Protein AF-A0A7X7WUU0-F1 (afdb_monomer_lite)

Secondary structure (DSSP, 8-state):
-------------------HHHHHHHHHHHTHHHHHHHHHHHHHHHHHHHHHHHH-PPPPHHHHHHHHHHHHHHHTTHHHHHHHHHHHHHHHHHHHHHHHHHHHHHHHTT---------

Foldseek 3Di:
DDDPDDDDDDDDPPDPPDPCVVVVVVVCVVCVVVVVVVVVVVVLLVVLVVCCVPPVDDDDPVSVVVNVVVVVVVVVCVVVVVVVCVVVVVVVVVVVVVVVVVVVVVVVVVDDDDPPPDD

Sequence (119 aa):
MNTSHSSSHRSAISGRRIPCERVVRRLFEQNRELIRREASEVKGLMALLMKHRNSGILWTPEEKAELRFHLREIARVVPVLLIFLLPFGSVFLPVLAVVVDRRAKTRSLQSSPQEISGA

Radius of gyration: 30.41 Å; chains: 1; bounding box: 57×59×94 Å

pLDDT: mean 75.54, std 13.65, range [41.91, 92.94]

Structure (mmCIF, N/CA/C/O backbone):
data_AF-A0A7X7WUU0-F1
#
_entry.id   AF-A0A7X7WUU0-F1
#
loop_
_atom_site.group_PDB
_atom_site.id
_atom_site.type_symbol
_atom_site.label_atom_id
_atom_site.label_alt_id
_atom_site.label_comp_id
_atom_site.label_asym_id
_atom_site.label_entity_id
_atom_site.label_seq_id
_atom_site.pdbx_PDB_ins_code
_atom_site.Cartn_x
_atom_site.Cartn_y
_atom_site.Cartn_z
_atom_site.occupancy
_atom_site.B_iso_or_equiv
_atom_site.auth_seq_id
_atom_site.auth_comp_id
_atom_site.auth_asym_id
_atom_site.auth_atom_id
_atom_site.pdbx_PDB_model_num
ATOM 1 N N . MET A 1 1 ? 27.130 -6.173 -73.421 1.00 41.91 1 MET A N 1
ATOM 2 C CA . MET A 1 1 ? 27.380 -5.731 -72.031 1.00 41.91 1 MET A CA 1
ATOM 3 C C . MET A 1 1 ? 26.025 -5.614 -71.369 1.00 41.91 1 MET A C 1
ATOM 5 O O . MET A 1 1 ? 25.284 -4.695 -71.685 1.00 41.91 1 MET A O 1
ATOM 9 N N . ASN A 1 2 ? 25.669 -6.609 -70.558 1.00 45.16 2 ASN A N 1
ATOM 10 C CA . ASN A 1 2 ? 24.315 -6.805 -70.053 1.00 45.16 2 ASN A CA 1
ATOM 11 C C . ASN A 1 2 ? 24.383 -6.799 -68.526 1.00 45.16 2 ASN A C 1
ATOM 13 O O . ASN A 1 2 ? 25.043 -7.671 -67.970 1.00 45.16 2 ASN A O 1
ATOM 17 N N . THR A 1 3 ? 23.683 -5.882 -67.863 1.00 54.44 3 THR A N 1
ATOM 18 C CA . THR A 1 3 ? 23.376 -5.984 -66.428 1.00 54.44 3 THR A CA 1
ATOM 19 C C . THR A 1 3 ? 22.038 -5.305 -66.128 1.00 54.44 3 THR A C 1
ATOM 21 O O . THR A 1 3 ? 21.959 -4.165 -65.682 1.00 54.44 3 THR A O 1
ATOM 24 N N . SER A 1 4 ? 20.951 -6.040 -66.353 1.00 53.00 4 SER A N 1
ATOM 25 C CA . SER A 1 4 ? 19.655 -5.766 -65.730 1.00 53.00 4 SER A CA 1
ATOM 26 C C . SER A 1 4 ? 19.693 -6.322 -64.305 1.00 53.00 4 SER A C 1
ATOM 28 O O . SER A 1 4 ? 19.468 -7.512 -64.098 1.00 53.00 4 SER A O 1
ATOM 30 N N . HIS A 1 5 ? 20.017 -5.494 -63.310 1.00 51.62 5 HIS A N 1
ATOM 31 C CA . HIS A 1 5 ? 19.944 -5.912 -61.907 1.00 51.62 5 HIS A CA 1
ATOM 32 C C . HIS A 1 5 ? 18.537 -5.683 -61.341 1.00 51.62 5 HIS A C 1
ATOM 34 O O . HIS A 1 5 ? 18.179 -4.599 -60.893 1.00 51.62 5 HIS A O 1
ATOM 40 N N . SER A 1 6 ? 17.760 -6.761 -61.440 1.00 51.47 6 SER A N 1
ATOM 41 C CA . SER A 1 6 ? 16.790 -7.304 -60.484 1.00 51.47 6 SER A CA 1
ATOM 42 C C . SER A 1 6 ? 16.197 -6.361 -59.427 1.00 51.47 6 SER A C 1
ATOM 44 O O . SER A 1 6 ? 16.833 -5.977 -58.444 1.00 51.47 6 SER A O 1
ATOM 46 N N . SER A 1 7 ? 14.912 -6.082 -59.615 1.00 53.03 7 SER A N 1
ATOM 47 C CA . SER A 1 7 ? 14.000 -5.500 -58.641 1.00 53.03 7 SER A CA 1
ATOM 48 C C . SER A 1 7 ? 13.585 -6.514 -57.569 1.00 53.03 7 SER A C 1
ATOM 50 O O . SER A 1 7 ? 13.390 -7.686 -57.862 1.00 53.03 7 SER A O 1
ATOM 52 N N . SER A 1 8 ? 13.259 -5.981 -56.388 1.00 55.62 8 SER A N 1
ATOM 53 C CA . SER A 1 8 ? 12.213 -6.481 -55.485 1.00 55.62 8 SER A CA 1
ATOM 54 C C . SER A 1 8 ? 12.463 -7.801 -54.744 1.00 55.62 8 SER A C 1
ATOM 56 O O . SER A 1 8 ? 12.497 -8.871 -55.328 1.00 55.62 8 SER A O 1
ATOM 58 N N . HIS A 1 9 ? 12.555 -7.716 -53.415 1.00 48.38 9 HIS A N 1
ATOM 59 C CA . HIS A 1 9 ? 11.682 -8.435 -52.474 1.00 48.38 9 HIS A CA 1
ATOM 60 C C . HIS A 1 9 ? 12.208 -8.216 -51.048 1.00 48.38 9 HIS A C 1
ATOM 62 O O . HIS A 1 9 ? 13.110 -8.902 -50.574 1.00 48.38 9 HIS A O 1
ATOM 68 N N . ARG A 1 10 ? 11.623 -7.255 -50.326 1.00 55.41 10 ARG A N 1
ATOM 69 C CA . ARG A 1 10 ? 11.716 -7.213 -48.862 1.00 55.41 10 ARG A CA 1
ATOM 70 C C . ARG A 1 10 ? 10.305 -7.058 -48.312 1.00 55.41 10 ARG A C 1
ATOM 72 O O . ARG A 1 10 ? 9.795 -5.956 -48.147 1.00 55.41 10 ARG A O 1
ATOM 79 N N . SER A 1 11 ? 9.652 -8.201 -48.136 1.00 51.53 11 SER A N 1
ATOM 80 C CA . SER A 1 11 ? 8.301 -8.314 -47.597 1.00 51.53 11 SER A CA 1
ATOM 81 C C . SER A 1 11 ? 8.251 -7.756 -46.175 1.00 51.53 11 SER A C 1
ATOM 83 O O . SER A 1 11 ? 9.026 -8.153 -45.303 1.00 51.53 11 SER A O 1
ATOM 85 N N . ALA A 1 12 ? 7.334 -6.818 -45.960 1.00 55.38 12 ALA A N 1
ATOM 86 C CA . ALA A 1 12 ? 7.045 -6.208 -44.676 1.00 55.38 12 ALA A CA 1
ATOM 87 C C . ALA A 1 12 ? 6.368 -7.222 -43.743 1.00 55.38 12 ALA A C 1
ATOM 89 O O . ALA A 1 12 ? 5.238 -7.648 -43.974 1.00 55.38 12 ALA A O 1
ATOM 90 N N . ILE A 1 13 ? 7.044 -7.582 -42.655 1.00 60.00 13 ILE A N 1
ATOM 91 C CA . ILE A 1 13 ? 6.444 -8.328 -41.549 1.00 60.00 13 ILE A CA 1
ATOM 92 C C . ILE A 1 13 ? 5.819 -7.290 -40.610 1.00 60.00 13 ILE A C 1
ATOM 94 O O . ILE A 1 13 ? 6.440 -6.843 -39.646 1.00 60.00 13 ILE A O 1
ATOM 98 N N . SER A 1 14 ? 4.597 -6.839 -40.909 1.00 58.81 14 SER A N 1
ATOM 99 C CA . SER A 1 14 ? 3.854 -5.953 -40.007 1.00 58.81 14 SER A CA 1
ATOM 100 C C . SER A 1 14 ? 3.245 -6.774 -38.863 1.00 58.81 14 SER A C 1
ATOM 102 O O . SER A 1 14 ? 2.075 -7.163 -38.892 1.00 58.81 14 SER A O 1
ATOM 104 N N . GLY A 1 15 ? 4.052 -7.062 -37.842 1.00 57.28 15 GLY A N 1
ATOM 105 C CA . GLY A 1 15 ? 3.564 -7.584 -36.569 1.00 57.28 15 GLY A CA 1
ATOM 106 C C . GLY A 1 15 ? 2.585 -6.590 -35.946 1.00 57.28 15 GLY A C 1
ATOM 107 O O . GLY A 1 15 ? 2.968 -5.496 -35.530 1.00 57.28 15 GLY A O 1
ATOM 108 N N . ARG A 1 16 ? 1.304 -6.955 -35.897 1.00 66.44 16 ARG A N 1
ATOM 109 C CA . ARG A 1 16 ? 0.236 -6.167 -35.277 1.00 66.44 16 ARG A CA 1
ATOM 110 C C . ARG A 1 16 ? 0.472 -6.162 -33.759 1.00 66.44 16 ARG A C 1
ATOM 112 O O . ARG A 1 16 ? -0.027 -7.031 -33.053 1.00 66.44 16 ARG A O 1
ATOM 119 N N . ARG A 1 17 ? 1.285 -5.227 -33.249 1.00 63.88 17 ARG A N 1
ATOM 120 C CA . ARG A 1 17 ? 1.493 -5.055 -31.801 1.00 63.88 17 ARG A CA 1
ATOM 121 C C . ARG A 1 17 ? 0.139 -4.748 -31.162 1.00 63.88 17 ARG A C 1
ATOM 123 O O . ARG A 1 17 ? -0.440 -3.693 -31.411 1.00 63.88 17 ARG A O 1
ATOM 130 N N . ILE A 1 18 ? -0.396 -5.674 -30.369 1.00 66.31 18 ILE A N 1
ATOM 131 C CA . ILE A 1 18 ? -1.588 -5.406 -29.566 1.00 66.31 18 ILE A CA 1
ATOM 132 C C . ILE A 1 18 ? -1.130 -4.507 -28.408 1.00 66.31 18 ILE A C 1
ATOM 134 O O . ILE A 1 18 ? -0.274 -4.927 -27.632 1.00 66.31 18 ILE A O 1
ATOM 138 N N . PRO A 1 19 ? -1.644 -3.272 -28.280 1.00 73.44 19 PRO A N 1
ATOM 139 C CA . PRO A 1 19 ? -1.287 -2.404 -27.172 1.00 73.44 19 PRO A CA 1
ATOM 140 C C . PRO A 1 19 ? -1.800 -3.033 -25.875 1.00 73.44 19 PRO A C 1
ATOM 142 O O . PRO A 1 19 ? -2.985 -3.364 -25.759 1.00 73.44 19 PRO A O 1
ATOM 145 N N . CYS A 1 20 ? -0.893 -3.195 -24.914 1.00 73.12 20 CYS A N 1
ATOM 146 C CA . CYS A 1 20 ? -1.150 -3.765 -23.592 1.00 73.12 20 CYS A CA 1
ATOM 147 C C . CYS A 1 20 ? -2.315 -3.074 -22.864 1.00 73.12 20 CYS A C 1
ATOM 149 O O . CYS A 1 20 ? -3.054 -3.736 -22.142 1.00 73.12 20 CYS A O 1
ATOM 151 N N . GLU A 1 21 ? -2.560 -1.789 -23.135 1.00 77.38 21 GLU A N 1
ATOM 152 C CA . GLU A 1 21 ? -3.697 -1.029 -22.605 1.00 77.38 21 GLU A CA 1
ATOM 153 C C . GLU A 1 21 ? -5.045 -1.718 -22.870 1.00 77.38 21 GLU A C 1
ATOM 155 O O . GLU A 1 21 ? -5.885 -1.814 -21.978 1.00 77.38 21 GLU A O 1
ATOM 160 N N . ARG A 1 22 ? -5.246 -2.270 -24.074 1.00 78.00 22 ARG A N 1
ATOM 161 C CA . ARG A 1 22 ? -6.502 -2.952 -24.436 1.00 78.00 22 ARG A CA 1
ATOM 162 C C . ARG A 1 22 ? -6.671 -4.301 -23.746 1.00 78.00 22 ARG A C 1
ATOM 164 O O . ARG A 1 22 ? -7.787 -4.815 -23.684 1.00 78.00 22 ARG A O 1
ATOM 171 N N . VAL A 1 23 ? -5.574 -4.893 -23.287 1.00 82.81 23 VAL A N 1
ATOM 172 C CA . VAL A 1 23 ? -5.585 -6.141 -22.521 1.00 82.81 23 VAL A CA 1
ATOM 173 C C . VAL A 1 23 ? -5.869 -5.821 -21.057 1.00 82.81 23 VAL A C 1
ATOM 175 O O . VAL A 1 23 ? -6.804 -6.377 -20.496 1.00 82.81 23 VAL A O 1
ATOM 178 N N . VAL A 1 24 ? -5.157 -4.852 -20.474 1.00 83.31 24 VAL A N 1
ATOM 179 C CA . VAL A 1 24 ? -5.362 -4.416 -19.083 1.00 83.31 24 VAL A CA 1
ATOM 180 C C . VAL A 1 24 ? -6.782 -3.894 -18.864 1.00 83.31 24 VAL A C 1
ATOM 182 O O . VAL A 1 24 ? -7.425 -4.303 -17.903 1.00 83.31 24 VAL A O 1
ATOM 185 N N . ARG A 1 25 ? -7.314 -3.059 -19.771 1.00 83.62 25 ARG A N 1
ATOM 186 C CA . ARG A 1 25 ? -8.700 -2.564 -19.680 1.00 83.62 25 ARG A CA 1
ATOM 187 C C . ARG A 1 25 ? -9.718 -3.703 -19.674 1.00 83.62 25 ARG A C 1
ATOM 189 O O . ARG A 1 25 ? -10.594 -3.717 -18.819 1.00 83.62 25 ARG A O 1
ATOM 196 N N . ARG A 1 26 ? -9.552 -4.696 -20.556 1.00 84.69 26 ARG A N 1
ATOM 197 C CA . ARG A 1 26 ? -10.423 -5.882 -20.590 1.00 84.69 26 ARG A CA 1
ATOM 198 C C . ARG A 1 26 ? -10.347 -6.697 -19.307 1.00 84.69 26 ARG A C 1
ATOM 200 O O . ARG A 1 26 ? -11.383 -7.052 -18.760 1.00 84.69 26 ARG A O 1
ATOM 207 N N . LEU A 1 27 ? -9.139 -6.941 -18.801 1.00 84.06 27 LEU A N 1
ATOM 208 C CA . LEU A 1 27 ? -8.947 -7.660 -17.541 1.00 84.06 27 LEU A CA 1
ATOM 209 C C . LEU A 1 27 ? -9.585 -6.915 -16.363 1.00 84.06 27 LEU A C 1
ATOM 211 O O . LEU A 1 27 ?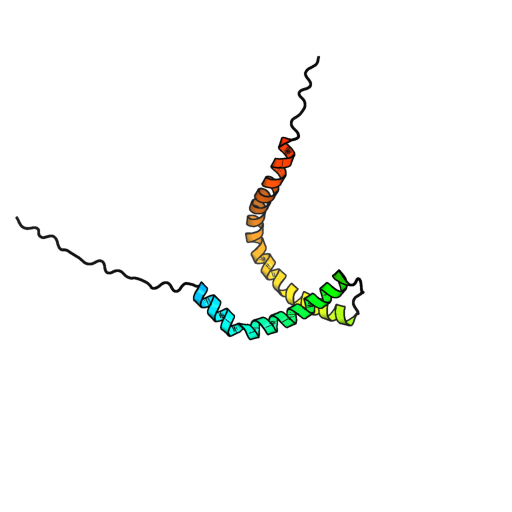 -10.147 -7.545 -15.472 1.00 84.06 27 LEU A O 1
ATOM 215 N N . PHE A 1 28 ? -9.530 -5.584 -16.361 1.00 84.75 28 PHE A N 1
ATOM 216 C CA . PHE A 1 28 ? -10.137 -4.765 -15.316 1.00 84.75 28 PHE A CA 1
ATOM 217 C C . PHE A 1 28 ? -11.668 -4.771 -15.391 1.00 84.75 28 PHE A C 1
ATOM 219 O O . PHE A 1 28 ? -12.330 -4.886 -14.365 1.00 84.75 28 PHE A O 1
ATOM 226 N N . GLU A 1 29 ? -12.237 -4.688 -16.596 1.00 85.06 29 GLU A N 1
ATOM 227 C CA . GLU A 1 29 ? -13.686 -4.760 -16.814 1.00 85.06 29 GLU A CA 1
ATOM 228 C C . GLU A 1 29 ? -14.253 -6.132 -16.433 1.00 85.06 29 GLU A C 1
ATOM 230 O O . GLU A 1 29 ? -15.253 -6.204 -15.722 1.00 85.06 29 GLU A O 1
ATOM 235 N N . GLN A 1 30 ? -13.581 -7.216 -16.832 1.00 85.56 30 GLN A N 1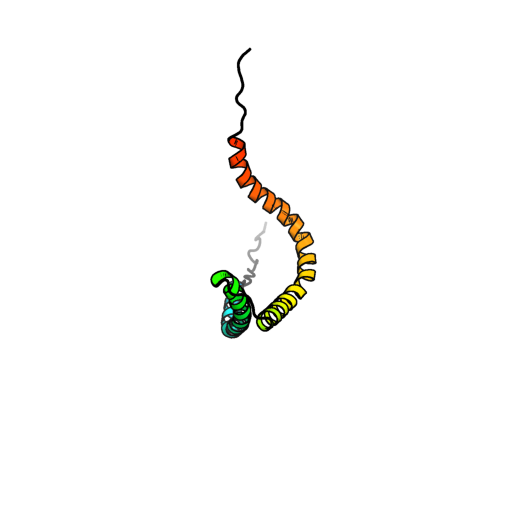
ATOM 236 C CA . GLN A 1 30 ? -13.999 -8.585 -16.517 1.00 85.56 30 GLN A CA 1
ATOM 237 C C . GLN A 1 30 ? -13.909 -8.897 -15.020 1.00 85.56 30 GLN A C 1
ATOM 239 O O . GLN A 1 30 ? -14.761 -9.601 -14.486 1.00 85.56 30 GLN A O 1
ATOM 244 N N . ASN A 1 31 ? -12.909 -8.343 -14.331 1.00 86.00 31 ASN A N 1
ATOM 245 C CA . ASN A 1 31 ? -12.692 -8.581 -12.905 1.00 86.00 31 ASN A CA 1
ATOM 246 C C . ASN A 1 31 ? -13.263 -7.476 -12.010 1.00 86.00 31 ASN A C 1
ATOM 248 O O . ASN A 1 31 ? -13.005 -7.481 -10.809 1.00 86.00 31 ASN A O 1
ATOM 252 N N . ARG A 1 32 ? -14.038 -6.528 -12.551 1.00 83.50 32 ARG A N 1
ATOM 253 C CA . ARG A 1 32 ? -14.519 -5.352 -11.811 1.00 83.50 32 ARG A CA 1
ATOM 254 C C . ARG A 1 32 ? -15.242 -5.718 -10.519 1.00 83.50 32 ARG A C 1
ATOM 256 O O . ARG A 1 32 ? -14.989 -5.102 -9.489 1.00 83.50 32 ARG A O 1
ATOM 263 N N . GLU A 1 33 ? -16.123 -6.712 -10.567 1.00 82.50 33 GLU A N 1
ATOM 264 C CA . GLU A 1 33 ? -16.892 -7.138 -9.392 1.00 82.50 33 GLU A CA 1
ATOM 265 C C . GLU A 1 33 ? -16.017 -7.864 -8.361 1.00 82.50 33 GLU A C 1
ATOM 267 O O . GLU A 1 33 ? -16.168 -7.646 -7.160 1.00 82.50 33 GLU A O 1
ATOM 272 N N . LEU A 1 34 ? -15.030 -8.643 -8.815 1.00 84.00 34 LEU A N 1
ATOM 273 C CA . LEU A 1 34 ? -14.052 -9.288 -7.939 1.00 84.00 34 LEU A CA 1
ATOM 274 C C . LEU A 1 34 ? -13.149 -8.251 -7.253 1.00 84.00 34 LEU A C 1
ATOM 276 O O . LEU A 1 34 ? -13.001 -8.275 -6.035 1.00 84.00 34 LEU A O 1
ATOM 280 N N . ILE A 1 35 ? -12.634 -7.280 -8.011 1.00 82.00 35 ILE A N 1
ATOM 281 C CA . ILE A 1 35 ? -11.842 -6.154 -7.496 1.00 82.00 35 ILE A CA 1
ATOM 282 C C . ILE A 1 35 ? -12.667 -5.330 -6.505 1.00 82.00 35 ILE A C 1
ATOM 284 O O . ILE A 1 35 ? -12.159 -4.917 -5.466 1.00 82.00 35 ILE A O 1
ATOM 288 N N . ARG A 1 36 ? -13.949 -5.090 -6.800 1.00 79.06 36 ARG A N 1
ATOM 289 C CA . ARG A 1 36 ? -14.854 -4.353 -5.912 1.00 79.06 36 ARG A CA 1
ATOM 290 C C . ARG A 1 36 ? -15.074 -5.087 -4.589 1.00 79.06 36 ARG A C 1
ATOM 292 O O . ARG A 1 36 ? -15.095 -4.427 -3.552 1.00 79.06 36 ARG A O 1
ATOM 299 N N . ARG A 1 37 ? -15.224 -6.413 -4.631 1.00 80.31 37 ARG A N 1
ATOM 300 C CA . ARG A 1 37 ? -15.394 -7.270 -3.451 1.00 80.31 37 ARG A CA 1
ATOM 301 C C . ARG A 1 37 ? -14.131 -7.315 -2.587 1.00 80.31 37 ARG A C 1
ATOM 303 O O . ARG A 1 37 ? -14.203 -7.075 -1.388 1.00 80.31 37 ARG A O 1
ATOM 310 N N . GLU A 1 38 ? -12.971 -7.530 -3.193 1.00 77.50 38 GLU A N 1
ATOM 311 C CA . GLU A 1 38 ? -11.673 -7.461 -2.504 1.00 77.50 38 GLU A CA 1
ATOM 312 C C . GLU A 1 38 ? -11.446 -6.065 -1.892 1.00 77.50 38 GLU A C 1
ATOM 314 O O . GLU A 1 38 ? -11.057 -5.916 -0.735 1.00 77.50 38 GLU A O 1
ATOM 319 N N . ALA A 1 39 ? -11.790 -5.003 -2.628 1.00 74.06 39 ALA A N 1
ATOM 320 C CA . ALA A 1 39 ? -11.674 -3.634 -2.136 1.00 74.06 39 ALA A CA 1
ATOM 321 C C . ALA A 1 39 ? -12.635 -3.318 -0.976 1.00 74.06 39 ALA A C 1
ATOM 323 O O . ALA A 1 39 ? -12.326 -2.434 -0.176 1.00 74.06 39 ALA A O 1
ATOM 324 N N . SER A 1 40 ? -13.793 -3.984 -0.861 1.00 70.56 40 SER A N 1
ATOM 325 C CA . SER A 1 40 ? -14.675 -3.803 0.302 1.00 70.56 40 SER A CA 1
ATOM 326 C C . SER A 1 40 ? -14.097 -4.393 1.586 1.00 70.56 40 SER A C 1
ATOM 328 O O . SER A 1 40 ? -14.235 -3.758 2.628 1.00 70.56 40 SER A O 1
ATOM 330 N N . GLU A 1 41 ? -13.371 -5.509 1.511 1.00 70.81 41 GLU A N 1
ATOM 331 C CA . GLU A 1 41 ? -12.655 -6.077 2.665 1.00 70.81 41 GLU A CA 1
ATOM 332 C C . GLU A 1 41 ? -11.573 -5.101 3.160 1.00 70.81 41 GLU A C 1
ATOM 334 O O . GLU A 1 41 ? -11.480 -4.778 4.344 1.00 70.81 41 GLU A O 1
ATOM 339 N N . VAL A 1 42 ? -10.823 -4.498 2.228 1.00 68.56 42 VAL A N 1
ATOM 340 C CA . VAL A 1 42 ? -9.813 -3.471 2.546 1.00 68.56 42 VAL A CA 1
ATOM 341 C C . VAL A 1 42 ? -10.447 -2.190 3.116 1.00 68.56 42 VAL A C 1
ATOM 343 O O . VAL A 1 42 ? -9.842 -1.502 3.944 1.00 68.56 42 VAL A O 1
ATOM 346 N N . LYS A 1 43 ? -11.686 -1.855 2.726 1.00 67.56 43 LYS A N 1
ATOM 347 C CA . LYS A 1 43 ? -12.426 -0.724 3.311 1.00 67.56 43 LYS A CA 1
ATOM 348 C C . LYS A 1 43 ? -12.798 -0.953 4.776 1.00 67.56 43 LYS A C 1
ATOM 350 O O . LYS A 1 43 ? -12.866 0.039 5.497 1.00 67.56 43 LYS A O 1
ATOM 355 N N . GLY A 1 44 ? -12.990 -2.197 5.222 1.00 74.56 44 GLY A N 1
ATOM 356 C CA . GLY A 1 44 ? -13.212 -2.521 6.638 1.00 74.56 44 GLY A CA 1
ATOM 357 C C . GLY A 1 44 ? -12.032 -2.080 7.508 1.00 74.56 44 GLY A C 1
ATOM 358 O O . GLY A 1 44 ? -12.200 -1.314 8.459 1.00 74.56 44 GLY A O 1
ATOM 359 N N . LEU A 1 45 ? -10.813 -2.425 7.083 1.00 77.88 45 LEU A N 1
ATOM 360 C CA . LEU A 1 45 ? -9.568 -1.962 7.704 1.00 77.88 45 LEU A CA 1
ATOM 361 C C . LEU A 1 45 ? -9.462 -0.428 7.712 1.00 77.88 45 LEU A C 1
ATOM 363 O O . LEU A 1 45 ? -9.118 0.185 8.724 1.00 77.88 45 LEU A O 1
ATOM 367 N N . MET A 1 46 ? -9.776 0.208 6.581 1.00 79.94 46 MET A N 1
ATOM 368 C CA . MET A 1 46 ? -9.730 1.666 6.459 1.00 79.94 46 MET A CA 1
ATOM 369 C C . MET A 1 46 ? -10.749 2.354 7.378 1.00 79.94 46 MET A C 1
ATOM 371 O O . MET A 1 46 ? -10.428 3.371 7.988 1.00 79.94 46 MET A O 1
ATOM 375 N N . ALA A 1 47 ? -11.956 1.804 7.521 1.00 77.44 47 ALA A N 1
ATOM 376 C CA . ALA A 1 47 ? -12.980 2.322 8.424 1.00 77.44 47 ALA A CA 1
ATOM 377 C C . ALA A 1 47 ? -12.538 2.234 9.896 1.00 77.44 47 ALA A C 1
ATOM 379 O O . ALA A 1 47 ? -12.664 3.218 10.626 1.00 77.44 47 ALA A O 1
ATOM 380 N N . LEU A 1 48 ? -11.931 1.113 10.304 1.00 79.00 48 LEU A N 1
ATOM 381 C CA . LEU A 1 48 ? -11.343 0.930 11.639 1.00 79.00 48 LEU A CA 1
ATOM 382 C C . LEU A 1 48 ? -10.229 1.947 11.933 1.00 79.00 48 LEU A C 1
ATOM 384 O O . LEU A 1 48 ? -10.168 2.512 13.029 1.00 79.00 48 LEU A O 1
ATOM 388 N N . LEU A 1 49 ? -9.370 2.229 10.950 1.00 79.12 49 LEU A N 1
ATOM 389 C CA . LEU A 1 49 ? -8.312 3.241 11.060 1.00 79.12 49 LEU A CA 1
ATOM 390 C C . LEU A 1 49 ? -8.881 4.668 11.116 1.00 79.12 49 LEU A C 1
ATOM 392 O O . LEU A 1 49 ? -8.419 5.502 11.899 1.00 79.12 49 LEU A O 1
ATOM 396 N N . MET A 1 50 ? -9.911 4.952 10.317 1.00 78.31 50 MET A N 1
ATOM 397 C CA . MET A 1 50 ? -10.560 6.264 10.276 1.00 78.31 50 MET A CA 1
ATOM 398 C C . MET A 1 50 ? -11.396 6.554 11.524 1.00 78.31 50 MET A C 1
ATOM 400 O O . MET A 1 50 ? -11.480 7.717 11.917 1.00 78.31 50 MET A O 1
ATOM 404 N N . LYS A 1 51 ? -11.953 5.533 12.190 1.00 78.44 51 LYS A N 1
ATOM 405 C CA . LYS A 1 51 ? -12.637 5.675 13.487 1.00 78.44 51 LYS A CA 1
ATOM 406 C C . LYS A 1 51 ? -11.734 6.380 14.499 1.00 78.44 51 LYS A C 1
ATOM 408 O O . LYS A 1 51 ? -12.141 7.378 15.090 1.00 78.44 51 LYS A O 1
ATOM 413 N N . HIS A 1 52 ? -10.491 5.917 14.626 1.00 74.31 52 HIS A N 1
ATOM 414 C CA . HIS A 1 52 ? -9.517 6.522 15.528 1.00 74.31 52 HIS A CA 1
ATOM 415 C C . HIS A 1 52 ? -9.067 7.907 15.041 1.00 74.31 52 HIS A C 1
ATOM 417 O O . HIS A 1 52 ? -9.065 8.857 15.820 1.00 74.31 52 HIS A O 1
ATOM 423 N N . ARG A 1 53 ? -8.766 8.046 13.739 1.00 73.75 53 ARG A N 1
ATOM 424 C CA . ARG A 1 53 ? -8.272 9.304 13.151 1.00 73.75 53 ARG A CA 1
ATOM 425 C C . ARG A 1 53 ? -9.271 10.462 13.230 1.00 73.75 53 ARG A C 1
ATOM 427 O O . ARG A 1 53 ? -8.862 11.582 13.506 1.00 73.75 53 ARG A O 1
ATOM 434 N N . ASN A 1 54 ? -10.546 10.214 12.935 1.00 75.25 54 ASN A N 1
ATOM 435 C CA . ASN A 1 54 ? -11.553 11.270 12.798 1.00 75.25 54 ASN A CA 1
ATOM 436 C C . ASN A 1 54 ? -12.423 11.445 14.049 1.00 75.25 54 ASN A C 1
ATOM 438 O O . ASN A 1 54 ? -12.994 12.514 14.226 1.00 75.25 54 ASN A O 1
ATOM 442 N N . SER A 1 55 ? -12.548 10.415 14.895 1.00 70.62 55 SER A N 1
ATOM 443 C CA . SER A 1 55 ? -13.514 10.427 16.008 1.00 70.62 55 SER A CA 1
ATOM 444 C C . SER A 1 55 ? -12.853 10.486 17.386 1.00 70.62 55 SER A C 1
ATOM 446 O O . SER A 1 55 ? -13.541 10.735 18.367 1.00 70.62 55 SER A O 1
ATOM 448 N N . GLY A 1 56 ? -11.543 10.222 17.495 1.00 72.69 56 GLY A N 1
ATOM 449 C CA . GLY A 1 56 ? -10.825 10.203 18.780 1.00 72.69 56 GLY A CA 1
ATOM 450 C C . GLY A 1 56 ? -11.237 9.069 19.734 1.00 72.69 56 GLY A C 1
ATOM 451 O O . GLY A 1 56 ? -10.759 9.004 20.863 1.00 72.69 56 GLY A O 1
ATOM 452 N N . ILE A 1 57 ? -12.109 8.162 19.289 1.00 78.88 57 ILE A N 1
ATOM 453 C CA . ILE A 1 57 ? -12.620 7.037 20.078 1.00 78.88 57 ILE A CA 1
ATOM 454 C C . ILE A 1 57 ? -11.544 5.941 20.154 1.00 78.88 57 ILE A C 1
ATOM 456 O O . ILE A 1 57 ? -10.887 5.628 19.153 1.00 78.88 57 ILE A O 1
ATOM 460 N N . LEU A 1 58 ? -11.361 5.352 21.342 1.00 77.06 58 LEU A N 1
ATOM 461 C CA . LEU A 1 58 ? -10.477 4.199 21.537 1.00 77.06 58 LEU A CA 1
ATOM 462 C C . LEU A 1 58 ? -11.053 2.943 20.868 1.00 77.06 58 LEU A C 1
ATOM 464 O O . LEU A 1 58 ? -12.262 2.712 20.880 1.00 77.06 58 LEU A O 1
ATOM 468 N N . TRP A 1 59 ? -10.176 2.105 20.316 1.00 80.12 59 TRP A N 1
ATOM 469 C CA . TRP A 1 59 ? -10.573 0.793 19.807 1.00 80.12 59 TRP A CA 1
ATOM 470 C C . TRP A 1 59 ? -10.991 -0.136 20.943 1.00 80.12 59 TRP A C 1
ATOM 472 O O . TRP A 1 59 ? -10.312 -0.226 21.970 1.00 80.12 59 TRP A O 1
ATOM 482 N N . THR A 1 60 ? -12.069 -0.874 20.710 1.00 85.12 60 THR A N 1
ATOM 483 C CA . THR A 1 60 ? -12.441 -2.017 21.549 1.00 85.12 60 THR A CA 1
ATOM 484 C C . THR A 1 60 ? -11.412 -3.151 21.389 1.00 85.12 60 THR A C 1
ATOM 486 O O . THR A 1 60 ? -10.678 -3.197 20.389 1.00 85.12 60 THR A O 1
ATOM 489 N N . PRO A 1 61 ? -11.277 -4.053 22.377 1.00 84.38 61 PRO A N 1
ATOM 490 C CA . PRO A 1 61 ? -10.330 -5.164 22.291 1.00 84.38 61 PRO A CA 1
ATOM 491 C C . PRO A 1 61 ? -10.578 -6.077 21.078 1.00 84.38 61 PRO A C 1
ATOM 493 O O . PRO A 1 61 ? -9.607 -6.562 20.489 1.00 84.38 61 PRO A O 1
ATOM 496 N N . GLU A 1 62 ? -11.834 -6.238 20.662 1.00 83.75 62 GLU A N 1
ATOM 497 C CA . GLU A 1 62 ? -12.263 -6.996 19.483 1.00 83.75 62 GLU A CA 1
ATOM 498 C C . GLU A 1 62 ? -11.771 -6.328 18.190 1.00 83.75 62 GLU A C 1
ATOM 500 O O . GLU A 1 62 ? -11.066 -6.951 17.393 1.00 83.75 62 GLU A O 1
ATOM 505 N N . GLU A 1 63 ? -12.018 -5.024 18.032 1.00 82.38 63 GLU A N 1
ATOM 506 C CA . GLU A 1 63 ? -11.552 -4.234 16.881 1.00 82.38 63 GLU A CA 1
ATOM 507 C C . GLU A 1 63 ? -10.020 -4.239 16.767 1.00 82.38 63 GLU A C 1
ATOM 509 O O . GLU A 1 63 ? -9.445 -4.311 15.680 1.00 82.38 63 GLU A O 1
ATOM 514 N N . LYS A 1 64 ? -9.320 -4.199 17.906 1.00 84.19 64 LYS A N 1
ATOM 515 C CA . LYS A 1 64 ? -7.855 -4.269 17.944 1.00 84.19 64 LYS A CA 1
ATOM 516 C C . LYS A 1 64 ? -7.330 -5.657 17.566 1.00 84.19 64 LYS A C 1
ATOM 518 O O . LYS A 1 64 ? -6.183 -5.769 17.121 1.00 84.19 64 LYS A O 1
ATOM 523 N N . ALA A 1 65 ? -8.091 -6.723 17.800 1.00 86.88 65 ALA A N 1
ATOM 524 C CA . ALA A 1 65 ? -7.725 -8.072 17.375 1.00 86.88 65 ALA A CA 1
ATOM 525 C C . ALA A 1 65 ? -7.865 -8.217 15.853 1.00 86.88 65 ALA A C 1
ATOM 527 O O . ALA A 1 65 ? -6.920 -8.661 15.200 1.00 86.88 65 ALA A O 1
ATOM 528 N N . GLU A 1 66 ? -8.976 -7.738 15.294 1.00 85.06 66 GLU A N 1
ATOM 529 C CA . GLU A 1 66 ? -9.235 -7.708 13.851 1.00 85.06 66 GLU A CA 1
ATOM 530 C C . GLU A 1 66 ? -8.187 -6.866 13.103 1.00 85.06 66 GLU A C 1
ATOM 532 O O . GLU A 1 66 ? -7.552 -7.335 12.156 1.00 85.06 66 GLU A O 1
ATOM 537 N N . LEU A 1 67 ? -7.878 -5.665 13.607 1.00 87.06 67 LEU A N 1
ATOM 538 C CA . LEU A 1 67 ? -6.837 -4.804 13.041 1.00 87.06 67 LEU A CA 1
ATOM 539 C C . LEU A 1 67 ? -5.466 -5.497 13.010 1.00 87.06 67 LEU A C 1
ATOM 541 O O . LEU A 1 67 ? -4.749 -5.448 12.008 1.00 87.06 67 LEU A O 1
ATOM 545 N N . ARG A 1 68 ? -5.091 -6.159 14.113 1.00 87.88 68 ARG A N 1
ATOM 546 C CA . ARG A 1 68 ? -3.823 -6.894 14.207 1.00 87.88 68 ARG A CA 1
ATOM 547 C C . ARG A 1 68 ? -3.778 -8.078 13.250 1.00 87.88 68 ARG A C 1
ATOM 549 O O . ARG A 1 68 ? -2.711 -8.345 12.704 1.00 87.88 68 ARG A O 1
ATOM 556 N N . PHE A 1 69 ? -4.896 -8.767 13.041 1.00 88.81 69 PHE A N 1
ATOM 557 C CA . PHE A 1 69 ? -4.986 -9.865 12.086 1.00 88.81 69 PHE A CA 1
ATOM 558 C C . PHE A 1 69 ? -4.709 -9.378 10.657 1.00 88.81 69 PHE A C 1
ATOM 560 O O . PHE A 1 69 ? -3.775 -9.865 10.018 1.00 88.81 69 PHE A O 1
ATOM 567 N N . HIS A 1 70 ? -5.419 -8.342 10.197 1.00 85.94 70 HIS A N 1
ATOM 568 C CA . HIS A 1 70 ? -5.221 -7.789 8.853 1.00 85.94 70 HIS A CA 1
ATOM 569 C C . HIS A 1 70 ? -3.810 -7.229 8.644 1.00 85.94 70 HIS A C 1
ATOM 571 O O . HIS A 1 70 ? -3.177 -7.498 7.622 1.00 85.94 70 HIS A O 1
ATOM 577 N N . LEU A 1 71 ? -3.273 -6.495 9.625 1.00 88.81 71 LEU A N 1
ATOM 578 C CA . LEU A 1 71 ? -1.904 -5.981 9.550 1.00 88.81 71 LEU A CA 1
ATOM 579 C C . LEU A 1 71 ? -0.864 -7.100 9.519 1.00 88.81 71 LEU A C 1
ATOM 581 O O . LEU A 1 71 ? 0.154 -6.956 8.850 1.00 88.81 71 LEU A O 1
ATOM 585 N N . ARG A 1 72 ? -1.101 -8.215 10.216 1.00 90.44 72 ARG A N 1
ATOM 586 C CA . ARG A 1 72 ? -0.184 -9.359 10.223 1.00 90.44 72 ARG A CA 1
ATOM 587 C C . ARG A 1 72 ? -0.172 -10.099 8.889 1.00 90.44 72 ARG A C 1
ATOM 589 O O . ARG A 1 72 ? 0.903 -10.502 8.447 1.00 90.44 72 ARG A O 1
ATOM 596 N N . GLU A 1 73 ? -1.324 -10.238 8.240 1.00 88.94 73 GLU A N 1
ATOM 597 C CA . GLU A 1 73 ? -1.400 -10.808 6.891 1.00 88.94 73 GLU A CA 1
ATOM 598 C C . GLU A 1 73 ? -0.647 -9.934 5.880 1.00 88.94 73 GLU A C 1
ATOM 600 O O . GLU A 1 73 ? 0.175 -10.443 5.119 1.00 88.94 73 GLU A O 1
ATOM 605 N N . ILE A 1 74 ? -0.806 -8.608 5.956 1.00 89.06 74 ILE A N 1
ATOM 606 C CA . ILE A 1 74 ? -0.026 -7.664 5.137 1.00 89.06 74 ILE A CA 1
ATOM 607 C C . ILE A 1 74 ? 1.466 -7.713 5.510 1.00 89.06 74 ILE A C 1
ATOM 609 O O . ILE A 1 74 ? 2.333 -7.680 4.642 1.00 89.06 74 ILE A O 1
ATOM 613 N N . ALA A 1 75 ? 1.812 -7.840 6.791 1.00 91.75 75 ALA A N 1
ATOM 614 C CA . ALA A 1 75 ? 3.205 -7.903 7.226 1.00 91.75 75 ALA A CA 1
ATOM 615 C C . ALA A 1 75 ? 3.941 -9.148 6.698 1.00 91.75 75 ALA A C 1
ATOM 617 O O . ALA A 1 75 ? 5.166 -9.123 6.583 1.00 91.75 75 ALA A O 1
ATOM 618 N N . ARG A 1 76 ? 3.230 -10.222 6.319 1.00 91.94 76 ARG A N 1
ATOM 619 C CA . ARG A 1 76 ? 3.849 -11.441 5.770 1.00 91.94 76 ARG A CA 1
ATOM 620 C C . ARG A 1 76 ? 4.567 -11.198 4.435 1.00 91.94 76 ARG A C 1
ATOM 622 O O . ARG A 1 76 ? 5.528 -11.903 4.145 1.00 91.94 76 ARG A O 1
ATOM 629 N N . VAL A 1 77 ? 4.162 -10.196 3.649 1.00 91.75 77 VAL A N 1
ATOM 630 C CA . VAL A 1 77 ? 4.850 -9.831 2.392 1.00 91.75 77 VAL A CA 1
ATOM 631 C C . VAL A 1 77 ? 6.044 -8.889 2.593 1.00 91.75 77 VAL A C 1
ATOM 633 O O . VAL A 1 77 ? 6.856 -8.735 1.682 1.00 91.75 77 VAL A O 1
ATOM 636 N N . VAL A 1 78 ? 6.223 -8.310 3.786 1.00 92.56 78 VAL A N 1
ATOM 637 C CA . VAL A 1 78 ? 7.319 -7.365 4.080 1.00 92.56 78 VAL A CA 1
ATOM 638 C C . VAL A 1 78 ? 8.723 -7.970 3.911 1.00 92.56 78 VAL A C 1
ATOM 640 O O . VAL A 1 78 ? 9.566 -7.288 3.336 1.00 92.56 78 VAL A O 1
ATOM 643 N N . PRO A 1 79 ? 9.025 -9.217 4.327 1.00 91.06 79 PRO A N 1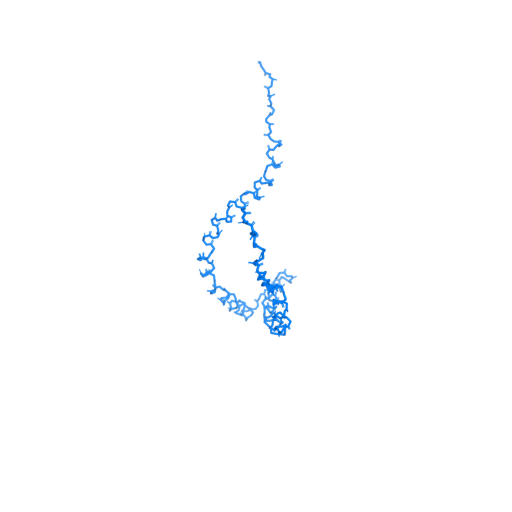
ATOM 644 C CA . PRO A 1 79 ? 10.356 -9.801 4.132 1.00 91.06 79 PRO A CA 1
ATOM 645 C C . PRO A 1 79 ? 10.745 -9.918 2.655 1.00 91.06 79 PRO A C 1
ATOM 647 O O . PRO A 1 79 ? 11.861 -9.578 2.272 1.00 91.06 79 PRO A O 1
ATOM 650 N N . VAL A 1 80 ? 9.798 -10.339 1.812 1.00 92.94 80 VAL A N 1
ATOM 651 C CA . VAL A 1 80 ? 9.990 -10.397 0.358 1.00 92.94 80 VAL A CA 1
ATOM 652 C C . VAL A 1 80 ? 10.206 -8.989 -0.186 1.00 92.94 80 VAL A C 1
ATOM 654 O O . VAL A 1 80 ? 11.148 -8.753 -0.940 1.00 92.94 80 VAL A O 1
ATOM 657 N N . LEU A 1 81 ? 9.386 -8.032 0.257 1.00 90.38 81 LEU A N 1
ATOM 658 C CA . LEU A 1 81 ? 9.521 -6.633 -0.125 1.00 90.38 81 LEU A CA 1
ATOM 659 C C . LEU A 1 81 ? 10.897 -6.070 0.252 1.00 90.38 81 LEU A C 1
ATOM 661 O O . LEU A 1 81 ? 11.480 -5.374 -0.564 1.00 90.38 81 LEU A O 1
ATOM 665 N N . LEU A 1 82 ? 11.446 -6.397 1.427 1.00 91.94 82 LEU A N 1
ATOM 666 C CA . LEU A 1 82 ? 12.781 -5.961 1.853 1.00 91.94 82 LEU A CA 1
ATOM 667 C C . LEU A 1 82 ? 13.884 -6.480 0.926 1.00 91.94 82 LEU A C 1
ATOM 669 O O . LEU A 1 82 ? 14.758 -5.707 0.546 1.00 91.94 82 LEU A O 1
ATOM 673 N N . ILE A 1 83 ? 13.823 -7.746 0.506 1.00 91.69 83 ILE A N 1
ATOM 674 C CA . ILE A 1 83 ? 14.800 -8.321 -0.434 1.00 91.69 83 ILE A CA 1
ATOM 675 C C . ILE A 1 83 ? 14.777 -7.567 -1.769 1.00 91.69 83 ILE A C 1
ATOM 677 O O . ILE A 1 83 ? 15.834 -7.261 -2.315 1.00 91.69 83 ILE A O 1
ATOM 681 N N . PHE A 1 84 ? 13.590 -7.219 -2.273 1.00 89.44 84 PHE A N 1
ATOM 682 C CA . PHE A 1 84 ? 13.453 -6.419 -3.495 1.00 89.44 84 PHE A CA 1
ATOM 683 C C . PHE A 1 84 ? 13.772 -4.935 -3.283 1.00 89.44 84 PHE A C 1
ATOM 685 O O . PHE A 1 84 ? 14.267 -4.273 -4.193 1.00 89.44 84 PHE A O 1
ATOM 692 N N . LEU A 1 85 ? 13.523 -4.404 -2.089 1.00 91.81 85 LEU A N 1
ATOM 693 C CA . LEU A 1 85 ? 13.767 -3.010 -1.751 1.00 91.81 85 LEU A CA 1
ATOM 694 C C . LEU A 1 85 ? 15.246 -2.735 -1.497 1.00 91.81 85 LEU A C 1
ATOM 696 O O . LEU A 1 85 ? 15.653 -1.608 -1.689 1.00 91.81 85 LEU A O 1
ATOM 700 N N . LEU A 1 86 ? 16.077 -3.701 -1.109 1.00 87.69 86 LEU A N 1
ATOM 701 C CA . LEU A 1 86 ? 17.521 -3.478 -0.942 1.00 87.69 86 LEU A CA 1
ATOM 702 C C . LEU A 1 86 ? 18.225 -3.015 -2.238 1.00 87.69 86 LEU A C 1
ATOM 704 O O . LEU A 1 86 ? 18.878 -1.968 -2.203 1.00 87.69 86 LEU A O 1
ATOM 708 N N . PRO A 1 87 ? 18.080 -3.699 -3.393 1.00 86.25 87 PRO A N 1
ATOM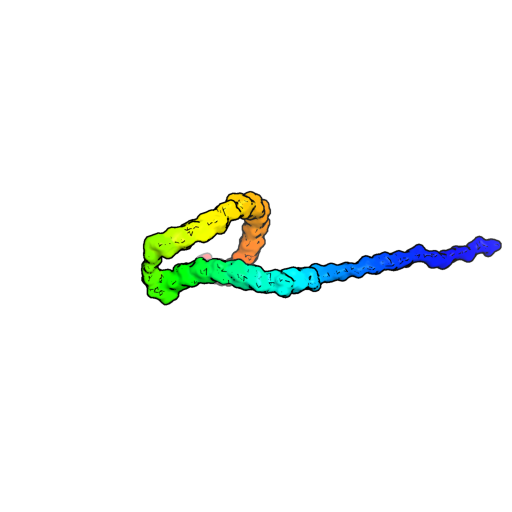 709 C CA . PRO A 1 87 ? 18.668 -3.231 -4.648 1.00 86.25 87 PRO A CA 1
ATOM 710 C C . PRO A 1 87 ? 17.959 -1.990 -5.204 1.00 86.25 87 PRO A C 1
ATOM 712 O O . PRO A 1 87 ? 18.597 -1.156 -5.836 1.00 86.25 87 PRO A O 1
ATOM 715 N N . PHE A 1 88 ? 16.653 -1.830 -4.966 1.00 85.75 88 PHE A N 1
ATOM 716 C CA . PHE A 1 88 ? 15.929 -0.630 -5.397 1.00 85.75 88 PHE A CA 1
ATOM 717 C C . PHE A 1 88 ? 16.230 0.584 -4.513 1.00 85.75 88 PHE A C 1
ATOM 719 O O . PHE A 1 88 ? 16.351 1.697 -5.005 1.00 85.75 88 PHE A O 1
ATOM 726 N N . GLY A 1 89 ? 16.382 0.388 -3.213 1.00 86.31 89 GLY A N 1
ATOM 727 C CA . GLY A 1 89 ? 16.578 1.406 -2.188 1.00 86.31 89 GLY A CA 1
ATOM 728 C C . GLY A 1 89 ? 17.899 2.137 -2.365 1.00 86.31 89 GLY A C 1
ATOM 729 O O . GLY A 1 89 ? 17.931 3.363 -2.284 1.00 86.31 89 GLY A O 1
ATOM 730 N N . SER A 1 90 ? 18.965 1.408 -2.706 1.00 89.75 90 SER A N 1
ATOM 731 C CA . SER A 1 90 ? 20.261 1.999 -3.056 1.00 89.75 90 SER A CA 1
ATOM 732 C C . SER A 1 90 ? 20.187 2.891 -4.300 1.00 89.75 90 SER A C 1
ATOM 734 O O . SER A 1 90 ? 20.886 3.898 -4.358 1.00 89.75 90 SER A O 1
ATOM 736 N N . VAL A 1 91 ? 19.303 2.582 -5.256 1.00 89.19 91 VAL A N 1
ATOM 737 C CA . VAL A 1 91 ? 19.011 3.427 -6.429 1.00 89.19 91 VAL A CA 1
ATOM 738 C C . VAL A 1 91 ? 18.061 4.578 -6.075 1.00 89.19 91 VAL A C 1
ATOM 740 O O . VAL A 1 91 ? 18.198 5.682 -6.599 1.00 89.19 91 VAL A O 1
ATOM 743 N N . PHE A 1 92 ? 17.119 4.368 -5.154 1.00 89.56 92 PHE A N 1
ATOM 744 C CA . PHE A 1 92 ? 16.189 5.399 -4.691 1.00 89.56 92 PHE A CA 1
ATOM 745 C C . PHE A 1 92 ? 16.890 6.497 -3.888 1.00 89.56 92 PHE A C 1
ATOM 747 O O . PHE A 1 92 ? 16.522 7.659 -4.032 1.0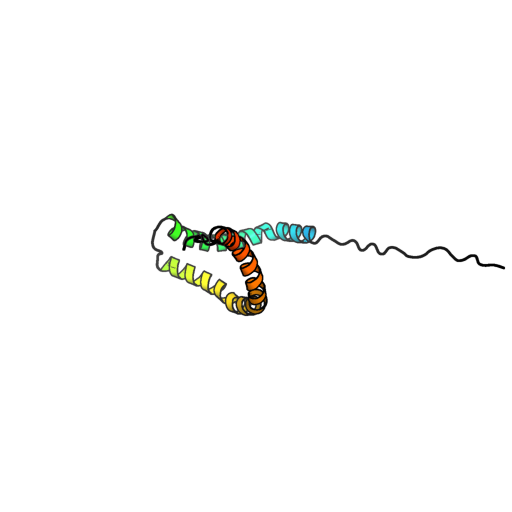0 89.56 92 PHE A O 1
ATOM 754 N N . LEU A 1 93 ? 17.903 6.172 -3.077 1.00 89.38 93 LEU A N 1
ATOM 755 C CA . LEU A 1 93 ? 18.649 7.159 -2.287 1.00 89.38 93 LEU A CA 1
ATOM 756 C C . LEU A 1 93 ? 19.221 8.322 -3.123 1.00 89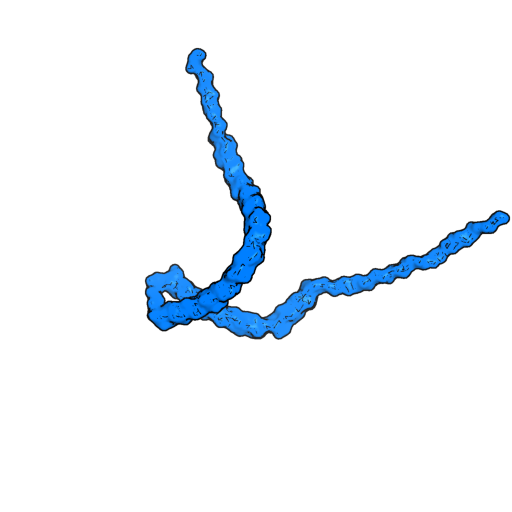.38 93 LEU A C 1
ATOM 758 O O . LEU A 1 93 ? 18.908 9.464 -2.794 1.00 89.38 93 LEU A O 1
ATOM 762 N N . PRO A 1 94 ? 20.012 8.106 -4.194 1.00 88.75 94 PRO A N 1
ATOM 763 C CA . PRO A 1 94 ? 20.535 9.200 -5.010 1.00 88.75 94 PRO A CA 1
ATOM 764 C C . PRO A 1 94 ? 19.421 9.964 -5.737 1.00 88.75 94 PRO A C 1
ATOM 766 O O . PRO A 1 94 ? 19.498 11.185 -5.851 1.00 88.75 94 PRO A O 1
ATOM 769 N N . VAL A 1 95 ? 18.349 9.287 -6.167 1.00 90.19 95 VAL A N 1
ATOM 770 C CA . VAL A 1 95 ? 17.171 9.948 -6.759 1.00 90.19 95 VAL A CA 1
ATOM 771 C C . VAL A 1 95 ? 16.521 10.894 -5.747 1.00 90.19 95 VAL A C 1
ATOM 773 O O . VAL A 1 95 ? 16.267 12.058 -6.057 1.00 90.19 95 VAL A O 1
ATOM 776 N N . LEU A 1 96 ? 16.295 10.421 -4.521 1.00 88.81 96 LEU A N 1
ATOM 777 C CA . LEU A 1 96 ? 15.730 11.217 -3.434 1.00 88.81 96 LEU A CA 1
ATOM 778 C C . LEU A 1 96 ? 16.670 12.351 -3.020 1.00 88.81 96 LEU A C 1
ATOM 780 O O . LEU A 1 96 ? 16.201 13.470 -2.829 1.00 88.81 96 LEU A O 1
ATOM 784 N N . ALA A 1 97 ? 17.978 12.103 -2.948 1.00 91.69 97 ALA A N 1
ATOM 785 C CA . ALA A 1 97 ? 18.980 13.122 -2.655 1.00 91.69 97 ALA A CA 1
ATOM 786 C C . ALA A 1 97 ? 18.939 14.249 -3.691 1.00 91.69 97 ALA A C 1
ATOM 788 O O . ALA A 1 97 ? 18.900 15.410 -3.310 1.00 91.69 97 ALA A O 1
ATOM 789 N N . VAL A 1 98 ? 18.832 13.933 -4.986 1.00 87.69 98 VAL A N 1
ATOM 790 C CA . VAL A 1 98 ? 18.678 14.945 -6.044 1.00 87.69 98 VAL A CA 1
ATOM 791 C C . VAL A 1 98 ? 17.366 15.721 -5.896 1.00 87.69 98 VAL A C 1
ATOM 793 O O . VAL A 1 98 ? 17.341 16.933 -6.097 1.00 87.69 98 VAL A O 1
ATOM 796 N N . VAL A 1 99 ? 16.261 15.059 -5.548 1.00 89.06 99 VAL A N 1
ATOM 797 C CA . VAL A 1 99 ? 14.957 15.726 -5.372 1.00 89.06 99 VAL A CA 1
ATOM 798 C C . VAL A 1 99 ? 14.952 16.653 -4.152 1.00 89.06 99 VAL A C 1
ATOM 800 O O . VAL A 1 99 ? 14.387 17.746 -4.217 1.00 89.06 99 VAL A O 1
ATOM 803 N N . VAL A 1 100 ? 15.583 16.241 -3.052 1.00 85.56 100 VAL A N 1
ATOM 804 C CA . VAL A 1 100 ? 15.690 17.039 -1.823 1.00 85.56 100 VAL A CA 1
ATOM 805 C C . VAL A 1 100 ? 16.718 18.162 -1.982 1.00 85.56 100 VAL A C 1
ATOM 807 O O . VAL A 1 100 ? 16.419 19.299 -1.620 1.00 85.56 100 VAL A O 1
ATOM 810 N N . ASP A 1 101 ? 17.875 17.899 -2.594 1.00 84.94 101 ASP A N 1
ATOM 811 C CA . ASP A 1 101 ? 18.917 18.900 -2.874 1.00 84.94 101 ASP A CA 1
ATOM 812 C C . ASP A 1 101 ? 18.399 20.023 -3.785 1.00 84.94 101 ASP A C 1
ATOM 814 O O . ASP A 1 101 ? 18.659 21.203 -3.546 1.00 84.94 101 ASP A O 1
ATOM 818 N N . ARG A 1 102 ? 17.534 19.692 -4.755 1.00 72.38 102 ARG A N 1
ATOM 819 C CA . ARG A 1 102 ? 16.813 20.693 -5.562 1.00 72.38 102 ARG A CA 1
ATOM 820 C C . ARG A 1 102 ? 16.005 21.680 -4.718 1.00 72.38 102 ARG A C 1
ATOM 822 O O . ARG A 1 102 ? 15.861 22.825 -5.131 1.00 72.38 102 ARG A O 1
ATOM 829 N N . ARG A 1 103 ? 15.485 21.267 -3.556 1.00 66.50 103 ARG A N 1
ATOM 830 C CA . ARG A 1 103 ? 14.797 22.167 -2.612 1.00 66.50 103 ARG A CA 1
ATOM 831 C C . ARG A 1 103 ? 15.773 22.881 -1.674 1.00 66.50 103 ARG A C 1
ATOM 833 O O . ARG A 1 103 ? 15.490 23.996 -1.246 1.00 66.50 103 ARG A O 1
ATOM 840 N N . ALA A 1 104 ? 16.909 22.262 -1.352 1.00 67.69 104 ALA A N 1
ATOM 841 C CA . ALA A 1 104 ? 17.917 22.825 -0.454 1.00 67.69 104 ALA A CA 1
ATOM 842 C C . ALA A 1 104 ? 18.722 23.969 -1.098 1.00 67.69 104 ALA A C 1
ATOM 844 O O . ALA A 1 104 ? 18.998 24.962 -0.424 1.00 67.69 104 ALA A O 1
ATOM 845 N N . LYS A 1 105 ? 19.013 23.899 -2.406 1.00 59.28 105 LYS A N 1
ATOM 846 C CA . LYS A 1 105 ? 19.726 24.964 -3.143 1.00 59.28 105 LYS A CA 1
ATOM 847 C C . LYS A 1 105 ? 19.025 26.325 -3.119 1.00 59.28 105 LYS A C 1
ATOM 849 O O . LYS A 1 105 ? 19.688 27.354 -3.198 1.00 59.28 105 LYS A O 1
ATOM 854 N N . THR A 1 106 ? 17.703 26.358 -2.955 1.00 59.53 106 THR A N 1
ATOM 855 C CA . THR A 1 106 ? 16.951 27.614 -2.799 1.00 59.53 106 THR A CA 1
ATOM 856 C C . THR A 1 106 ? 17.252 28.308 -1.465 1.00 59.53 106 THR A C 1
ATOM 858 O O . THR A 1 106 ? 17.113 29.521 -1.371 1.00 59.53 106 THR A O 1
ATOM 861 N N . ARG A 1 107 ? 17.701 27.570 -0.440 1.00 60.81 107 ARG A N 1
ATOM 862 C CA . ARG A 1 107 ? 18.010 28.113 0.893 1.00 60.81 107 ARG A CA 1
ATOM 863 C C . ARG A 1 107 ? 19.456 28.600 1.027 1.00 60.81 107 ARG A C 1
ATOM 865 O O . ARG A 1 107 ? 19.697 29.540 1.774 1.00 60.81 107 ARG A O 1
ATOM 872 N N . SER A 1 108 ? 20.405 27.996 0.307 1.00 59.41 108 SER A N 1
ATOM 873 C CA . SER A 1 108 ? 21.838 28.327 0.407 1.00 59.41 108 SER A CA 1
ATOM 874 C C . SER A 1 108 ? 22.269 29.554 -0.407 1.00 59.41 108 SER A C 1
ATOM 876 O O . SER A 1 108 ? 23.308 30.133 -0.114 1.00 59.41 108 SER A O 1
ATOM 878 N N . LEU A 1 109 ? 21.484 29.990 -1.402 1.00 59.19 109 LEU A N 1
ATOM 879 C CA . LEU A 1 109 ? 21.753 31.230 -2.156 1.00 59.19 109 LEU A CA 1
ATOM 880 C C . LEU A 1 109 ? 21.477 32.510 -1.346 1.00 59.19 109 LEU A C 1
ATOM 882 O O . LEU A 1 109 ? 21.798 33.602 -1.802 1.00 59.19 109 LEU A O 1
ATOM 886 N N . GLN A 1 110 ? 20.895 32.386 -0.151 1.00 60.16 110 GLN A N 1
ATOM 887 C CA . GLN A 1 110 ? 20.578 33.517 0.723 1.00 60.16 110 GLN A CA 1
ATOM 888 C C . GLN A 1 110 ? 21.606 33.713 1.851 1.00 60.16 110 GLN A C 1
ATOM 890 O O . GLN A 1 110 ? 21.485 34.650 2.633 1.00 60.16 110 GLN A O 1
ATOM 895 N N . SER A 1 111 ? 22.634 32.859 1.923 1.00 61.06 111 SER A N 1
ATOM 896 C CA . SER A 1 111 ? 23.689 32.908 2.940 1.00 61.06 111 SER A CA 1
ATOM 897 C C . SER A 1 111 ? 25.086 33.043 2.321 1.00 61.06 111 SER A C 1
ATOM 899 O O . SER A 1 111 ? 25.980 32.258 2.640 1.00 61.06 111 SER A O 1
ATOM 901 N N . SER A 1 112 ? 25.285 34.021 1.432 1.00 51.88 112 SER A N 1
ATOM 902 C CA . SER A 1 112 ? 26.638 34.498 1.120 1.00 51.88 112 SER A CA 1
ATOM 903 C C . SER A 1 112 ? 27.044 35.587 2.129 1.00 51.88 112 SER A C 1
ATOM 905 O O . SER A 1 112 ? 26.266 36.521 2.337 1.00 51.88 112 SER A O 1
ATOM 907 N N . PRO A 1 113 ? 28.215 35.456 2.785 1.00 53.75 113 PRO A N 1
ATOM 908 C CA . PRO A 1 113 ? 28.681 36.347 3.846 1.00 53.75 113 PRO A CA 1
ATOM 909 C C . PRO A 1 113 ? 28.805 37.807 3.411 1.00 53.75 113 PRO A C 1
ATOM 911 O O . PRO A 1 113 ? 29.326 38.102 2.339 1.00 53.75 113 PRO A O 1
ATOM 914 N N . GLN A 1 114 ? 28.378 38.714 4.291 1.00 56.59 114 GLN A N 1
ATOM 915 C CA . GLN A 1 114 ? 28.810 40.106 4.277 1.00 56.59 114 GLN A CA 1
ATOM 916 C C . GLN A 1 114 ? 30.342 40.135 4.322 1.00 56.59 114 GLN A C 1
ATOM 918 O O . GLN A 1 114 ? 30.951 39.753 5.320 1.00 56.59 114 GLN A O 1
ATOM 923 N N . GLU A 1 115 ? 30.945 40.559 3.217 1.00 52.41 115 GLU A N 1
ATOM 924 C CA . GLU A 1 115 ? 32.335 40.981 3.136 1.00 52.41 115 GLU A CA 1
ATOM 925 C C . GLU A 1 115 ? 32.463 42.230 4.020 1.00 52.41 115 GLU A C 1
ATOM 927 O O . GLU A 1 115 ? 32.057 43.332 3.647 1.00 52.41 115 GLU A O 1
ATOM 932 N N . ILE A 1 116 ? 32.916 42.038 5.260 1.00 58.16 116 ILE A N 1
ATOM 933 C CA . ILE A 1 116 ? 33.192 43.133 6.189 1.00 58.16 116 ILE A CA 1
ATOM 934 C C . ILE A 1 116 ? 34.476 43.803 5.695 1.00 58.16 116 ILE A C 1
ATOM 936 O O . ILE A 1 116 ? 35.583 43.446 6.085 1.00 58.16 116 ILE A O 1
ATOM 940 N N . SER A 1 117 ? 34.305 44.754 4.781 1.00 60.84 117 SER A N 1
ATOM 941 C CA . SER A 1 117 ? 35.283 45.789 4.470 1.00 60.84 117 SER A CA 1
ATOM 942 C C . SER A 1 117 ? 35.377 46.735 5.666 1.00 60.84 117 SER A C 1
ATOM 944 O O . SER A 1 117 ? 34.448 47.506 5.912 1.00 60.84 117 SER A O 1
ATOM 946 N N . GLY A 1 118 ? 36.492 46.701 6.394 1.00 65.12 118 GLY A N 1
ATOM 947 C CA . GLY A 1 118 ? 36.800 47.721 7.393 1.00 65.12 118 GLY A CA 1
ATOM 948 C C . GLY A 1 118 ? 37.833 47.302 8.433 1.00 65.12 118 GLY A C 1
ATOM 949 O O . GLY A 1 118 ? 37.450 46.910 9.531 1.00 65.12 118 GLY A O 1
ATOM 950 N N . ALA A 1 119 ? 39.116 47.431 8.089 1.00 48.19 119 ALA A N 1
ATOM 951 C CA . ALA A 1 119 ? 40.200 47.875 8.975 1.00 48.19 119 ALA A CA 1
ATOM 952 C C . ALA A 1 119 ? 41.438 48.202 8.129 1.00 48.19 119 ALA A C 1
ATOM 954 O O . ALA A 1 119 ? 41.826 47.334 7.314 1.00 48.19 119 ALA A O 1
#